Protein AF-I0KZI5-F1 (afdb_monomer_lite)

pLDDT: mean 84.95, std 17.18, range [30.62, 97.06]

InterPro domains:
  IPR027434 Homing endonuclease [G3DSA:3.10.28.10] (69-149)
  IPR027434 Homing endonuclease [SSF55608] (72-134)

Organism: NCBI:txid1150864

Foldseek 3Di:
DLPAWDKDKDDDPDPVDDIDIDTDHDPLVSLLVVLLVCLQVDFPVVNVVSLVSNVVSVHDSVPRDDHDADDLVRLVVSLVVQCVPFKDWDADPVGWIKIKGKALRLVNLVSSCVSQVAFDWDWDDDPDPVDGIIIMGMHGDPVSVVVRDPPDDDPDDDDDDDDD

Secondary structure (DSSP, 8-state):
-----EEEEE--SSTTSPPEEEEE---HHHHHHHHHHHGGGS-HHHHHHHHHHHHHTT--GGGSPPP-PPPHHHHHHHHHHHHHHHEEEEE-TT--EEEEEEES-HHHHHHHHHHH--SEEEEEPPSSTTS--EEEEEE--HHHHHHT-TT-------------

Structure (mmCIF, N/CA/C/O backbone):
data_AF-I0KZI5-F1
#
_entry.id   AF-I0KZI5-F1
#
loop_
_atom_site.group_PDB
_atom_site.id
_atom_site.type_symbol
_atom_site.label_atom_id
_atom_site.label_alt_id
_atom_site.label_comp_id
_atom_site.label_asym_id
_atom_site.label_entity_id
_atom_site.label_seq_id
_atom_site.pdbx_PDB_ins_code
_atom_site.Cartn_x
_atom_site.Cartn_y
_atom_site.Cartn_z
_atom_site.occupancy
_atom_site.B_iso_or_equiv
_atom_site.auth_seq_id
_atom_site.auth_comp_id
_atom_site.auth_asym_id
_atom_site.auth_atom_id
_atom_site.pdbx_PDB_model_num
ATOM 1 N N . MET A 1 1 ? -4.542 -12.439 -11.445 1.00 62.19 1 MET A N 1
ATOM 2 C CA . MET A 1 1 ? -3.176 -12.966 -11.217 1.00 62.19 1 MET A CA 1
ATOM 3 C C . MET A 1 1 ? -2.303 -12.435 -12.344 1.00 62.19 1 MET A C 1
ATOM 5 O O . MET A 1 1 ? -2.730 -12.545 -13.483 1.00 62.19 1 MET A O 1
ATOM 9 N N . THR A 1 2 ? -1.170 -11.789 -12.061 1.00 79.75 2 THR A N 1
ATOM 10 C CA . THR A 1 2 ? -0.391 -11.040 -13.076 1.00 79.75 2 THR A CA 1
ATOM 11 C C . THR A 1 2 ? 0.354 -11.931 -14.074 1.00 79.75 2 THR A C 1
ATOM 13 O O . THR A 1 2 ? 0.795 -11.442 -15.105 1.00 79.75 2 THR A O 1
ATOM 16 N N . GLY A 1 3 ? 0.522 -13.224 -13.773 1.00 90.12 3 GLY A N 1
ATOM 17 C CA . GLY A 1 3 ? 1.245 -14.169 -14.632 1.00 90.12 3 GLY A CA 1
ATOM 18 C C . GLY A 1 3 ? 2.759 -13.931 -14.707 1.00 90.12 3 GLY A C 1
ATOM 19 O O . GLY A 1 3 ? 3.435 -14.610 -15.473 1.00 90.12 3 GLY A O 1
ATOM 20 N N . VAL A 1 4 ? 3.302 -12.994 -13.919 1.00 93.38 4 VAL A N 1
ATOM 21 C CA . VAL A 1 4 ? 4.725 -12.622 -13.924 1.00 93.38 4 VAL A CA 1
ATOM 22 C C . VAL A 1 4 ? 5.338 -12.693 -12.525 1.00 93.38 4 VAL A C 1
ATOM 24 O O . VAL A 1 4 ? 4.645 -12.604 -11.511 1.00 93.38 4 VAL A O 1
ATOM 27 N N . GLY A 1 5 ? 6.666 -12.806 -12.480 1.00 95.00 5 GLY A N 1
ATOM 28 C CA . GLY A 1 5 ? 7.457 -12.811 -11.250 1.00 95.00 5 GLY A CA 1
ATOM 29 C C . GLY A 1 5 ? 7.681 -14.197 -10.650 1.00 95.00 5 GLY A C 1
ATOM 30 O O . GLY A 1 5 ? 7.229 -15.209 -11.181 1.00 95.00 5 GLY A O 1
ATOM 31 N N . THR A 1 6 ? 8.417 -14.238 -9.543 1.00 96.81 6 THR A N 1
ATOM 32 C CA . THR A 1 6 ? 8.745 -15.465 -8.811 1.00 96.81 6 THR A CA 1
ATOM 33 C C . THR A 1 6 ? 8.494 -15.279 -7.322 1.00 96.81 6 THR A C 1
ATOM 35 O O . THR A 1 6 ? 8.744 -14.210 -6.771 1.00 96.81 6 THR A O 1
ATOM 38 N N . VAL A 1 7 ? 7.977 -16.318 -6.663 1.00 96.81 7 VAL A N 1
ATOM 39 C CA . VAL A 1 7 ? 7.859 -16.370 -5.200 1.00 96.81 7 VAL A CA 1
ATOM 40 C C . VAL A 1 7 ? 9.056 -17.136 -4.664 1.00 96.81 7 VAL A C 1
ATOM 42 O O . VAL A 1 7 ? 9.302 -18.270 -5.069 1.00 96.81 7 VAL A O 1
ATOM 45 N N . ASN A 1 8 ? 9.789 -16.519 -3.748 1.00 97.06 8 ASN A N 1
ATOM 46 C CA . ASN A 1 8 ? 10.996 -17.079 -3.166 1.00 97.06 8 ASN A CA 1
ATOM 47 C C . ASN A 1 8 ? 10.839 -17.151 -1.647 1.00 97.06 8 ASN A C 1
ATOM 49 O O . ASN A 1 8 ? 10.311 -16.230 -1.020 1.00 97.06 8 ASN A O 1
ATOM 53 N N . ALA A 1 9 ? 11.314 -18.242 -1.050 1.00 96.38 9 ALA A N 1
ATOM 54 C CA . ALA A 1 9 ? 11.429 -18.343 0.398 1.00 96.38 9 ALA A CA 1
ATOM 55 C C . ALA A 1 9 ? 12.680 -17.590 0.870 1.00 96.38 9 ALA A C 1
ATOM 57 O O . ALA A 1 9 ? 13.767 -17.738 0.307 1.00 96.38 9 ALA A O 1
ATOM 58 N N . TYR A 1 10 ? 12.538 -16.805 1.929 1.00 94.75 10 TYR A N 1
ATOM 59 C CA . TYR A 1 10 ? 13.642 -16.224 2.675 1.00 94.75 10 TYR A CA 1
ATOM 60 C C . TYR A 1 10 ? 13.854 -17.032 3.954 1.00 94.75 10 TYR A C 1
ATOM 62 O O . TYR A 1 10 ? 12.994 -17.079 4.836 1.00 94.75 10 TYR A O 1
ATOM 70 N N . THR A 1 11 ? 15.019 -17.672 4.048 1.00 93.50 11 THR A N 1
ATOM 71 C CA . THR A 1 11 ? 15.451 -18.336 5.281 1.00 93.50 11 THR A CA 1
ATOM 72 C C . THR A 1 11 ? 16.326 -17.363 6.064 1.00 93.50 11 THR A C 1
ATOM 74 O O . THR A 1 11 ? 17.407 -17.008 5.580 1.00 93.50 11 THR A O 1
ATOM 77 N N . PRO A 1 12 ? 15.886 -16.896 7.242 1.00 93.62 12 PRO A N 1
ATOM 78 C CA . PRO A 1 12 ? 16.676 -15.963 8.023 1.00 93.62 12 PRO A CA 1
ATOM 79 C C . PRO A 1 12 ? 17.967 -16.618 8.521 1.00 93.62 12 PRO A C 1
ATOM 81 O O . PRO A 1 12 ? 18.031 -17.820 8.776 1.00 93.62 12 PRO A O 1
ATOM 84 N N . ARG A 1 13 ? 19.017 -15.804 8.681 1.00 93.94 13 ARG A N 1
ATOM 85 C CA . ARG A 1 13 ? 20.306 -16.275 9.218 1.00 93.94 13 ARG A CA 1
ATOM 86 C C . ARG A 1 13 ? 20.208 -16.660 10.695 1.00 93.94 13 ARG A C 1
ATOM 88 O O . ARG A 1 13 ? 20.911 -17.567 11.133 1.00 93.94 13 ARG A O 1
ATOM 95 N N . ASN A 1 14 ? 19.360 -15.971 11.457 1.00 94.12 14 ASN A N 1
ATOM 96 C CA . ASN A 1 14 ? 19.083 -16.301 12.847 1.00 94.12 14 ASN A CA 1
ATOM 97 C C . ASN A 1 14 ? 17.908 -17.284 12.919 1.00 94.12 14 ASN A C 1
ATOM 99 O O . ASN A 1 14 ? 16.834 -17.014 12.392 1.00 94.12 14 ASN A O 1
ATOM 103 N N . ARG A 1 15 ? 18.101 -18.414 13.609 1.00 90.88 15 ARG A N 1
ATOM 104 C CA . ARG A 1 15 ? 17.074 -19.459 13.765 1.00 90.88 15 ARG A CA 1
ATOM 105 C C . ARG A 1 15 ? 15.857 -19.014 14.581 1.00 90.88 15 ARG A C 1
ATOM 107 O O . ARG A 1 15 ? 14.829 -19.674 14.507 1.00 90.88 15 ARG A O 1
ATOM 114 N N . ALA A 1 16 ? 15.984 -17.952 15.376 1.00 94.25 16 ALA A N 1
ATOM 115 C CA . ALA A 1 16 ? 14.871 -17.394 16.141 1.00 94.25 16 ALA A CA 1
ATOM 116 C C . ALA A 1 16 ? 13.911 -16.553 15.279 1.00 94.25 16 ALA A C 1
ATOM 118 O O . ALA A 1 16 ? 12.778 -16.305 15.692 1.00 94.25 16 ALA A O 1
ATOM 119 N N . ASP A 1 17 ? 14.348 -16.116 14.097 1.00 94.56 17 ASP A N 1
ATOM 120 C CA . ASP A 1 17 ? 13.521 -15.319 13.201 1.00 94.56 17 ASP A CA 1
ATOM 121 C C . ASP A 1 17 ? 12.536 -16.217 12.446 1.00 94.56 17 ASP A C 1
ATOM 123 O O . ASP A 1 17 ? 12.828 -17.364 12.093 1.00 94.56 17 ASP A O 1
ATOM 127 N N . LYS A 1 18 ? 11.351 -15.679 12.160 1.00 93.50 18 LYS A N 1
ATOM 128 C CA . LYS A 1 18 ? 10.335 -16.403 11.395 1.00 93.50 18 LYS A CA 1
ATOM 129 C C . LYS A 1 18 ? 10.740 -16.466 9.916 1.00 93.50 18 LYS A C 1
ATOM 131 O O . LYS A 1 18 ? 11.209 -15.456 9.384 1.00 93.50 18 LYS A O 1
ATOM 136 N N . PRO A 1 19 ? 10.537 -17.608 9.233 1.00 94.25 19 PRO A N 1
ATOM 137 C CA . PRO A 1 19 ? 10.679 -17.659 7.784 1.00 94.25 19 PRO A CA 1
ATOM 138 C C . PRO A 1 19 ? 9.695 -16.686 7.130 1.00 94.25 19 PRO A C 1
ATOM 140 O O . PRO A 1 19 ? 8.607 -16.434 7.655 1.00 94.25 19 PRO A O 1
ATOM 143 N N . SER A 1 20 ? 10.078 -16.146 5.979 1.00 94.81 20 SER A N 1
ATOM 144 C CA . SER A 1 20 ? 9.221 -15.267 5.189 1.00 94.81 20 SER A CA 1
ATOM 145 C C . SER A 1 20 ? 9.297 -15.622 3.710 1.00 94.81 20 SER A C 1
ATOM 147 O O . SER A 1 20 ? 10.160 -16.386 3.275 1.00 94.81 20 SER A O 1
ATOM 149 N N . TRP A 1 21 ? 8.369 -15.084 2.927 1.00 96.00 21 TRP A N 1
ATOM 150 C CA . TRP A 1 21 ? 8.341 -15.241 1.478 1.00 96.00 21 TRP A CA 1
ATOM 151 C C . TRP A 1 21 ? 8.272 -13.869 0.840 1.00 96.00 21 TRP A C 1
ATOM 153 O O . TRP A 1 21 ? 7.670 -12.947 1.388 1.00 96.00 21 TRP A O 1
ATOM 163 N N . TYR A 1 22 ? 8.887 -13.742 -0.326 1.00 94.94 22 TYR A N 1
ATOM 164 C CA . TYR A 1 22 ? 8.827 -12.525 -1.113 1.00 94.94 22 TYR A CA 1
ATOM 165 C C . TYR A 1 22 ? 8.539 -12.866 -2.568 1.00 94.94 22 TYR A C 1
ATOM 167 O O . TYR A 1 22 ? 9.058 -13.839 -3.118 1.00 94.94 22 TYR A O 1
ATOM 175 N N . TRP A 1 23 ? 7.693 -12.050 -3.185 1.00 95.94 23 TRP A N 1
ATOM 176 C CA . TRP A 1 23 ? 7.439 -12.093 -4.615 1.00 95.94 23 TRP A CA 1
ATOM 177 C C . TRP A 1 23 ? 8.233 -10.985 -5.299 1.00 95.94 23 TRP A C 1
ATOM 179 O O . TRP A 1 23 ? 8.216 -9.840 -4.847 1.00 95.94 23 TRP A O 1
ATOM 189 N N . THR A 1 24 ? 8.946 -11.324 -6.370 1.00 95.38 24 THR A N 1
ATOM 190 C CA . THR A 1 24 ? 9.772 -10.378 -7.127 1.00 95.38 24 THR A CA 1
ATOM 191 C C . THR A 1 24 ? 9.490 -10.449 -8.617 1.00 95.38 24 THR A C 1
ATOM 193 O O . THR A 1 24 ? 9.229 -11.510 -9.181 1.00 95.38 24 THR A O 1
ATOM 196 N N . VAL A 1 25 ? 9.590 -9.293 -9.273 1.00 95.12 25 VAL A N 1
ATOM 197 C CA . VAL A 1 25 ? 9.558 -9.157 -10.731 1.00 95.12 25 VAL A CA 1
ATOM 198 C C . VAL A 1 25 ? 10.867 -8.510 -11.157 1.00 95.12 25 VAL A C 1
ATOM 200 O O . VAL A 1 25 ? 11.116 -7.349 -10.846 1.00 95.12 25 VAL A O 1
ATOM 203 N N . ASN A 1 26 ? 11.712 -9.286 -11.838 1.00 92.25 26 ASN A N 1
ATOM 204 C CA . ASN A 1 26 ? 13.068 -8.861 -12.207 1.00 92.25 26 ASN A CA 1
ATOM 205 C C . ASN A 1 26 ? 13.235 -8.614 -13.712 1.00 92.25 26 ASN A C 1
ATOM 207 O O . ASN A 1 26 ? 14.186 -7.957 -14.123 1.00 92.25 26 ASN A O 1
ATOM 211 N N . ALA A 1 27 ? 12.349 -9.169 -14.546 1.00 91.19 27 ALA A N 1
ATOM 212 C CA . ALA A 1 27 ? 12.417 -8.966 -15.986 1.00 91.19 27 ALA A CA 1
ATOM 213 C C . ALA A 1 27 ? 12.014 -7.528 -16.311 1.00 91.19 27 ALA A C 1
ATOM 215 O O . ALA A 1 27 ? 10.900 -7.115 -16.004 1.00 91.19 27 ALA A O 1
ATOM 216 N N . HIS A 1 28 ? 12.913 -6.800 -16.966 1.00 87.94 28 HIS A N 1
ATOM 217 C CA . HIS A 1 28 ? 12.777 -5.373 -17.250 1.00 87.94 28 HIS A CA 1
ATOM 218 C C . HIS A 1 28 ? 11.424 -4.984 -17.858 1.00 87.94 28 HIS A C 1
ATOM 220 O O . HIS A 1 28 ? 10.751 -4.088 -17.355 1.00 87.94 28 HIS A O 1
ATOM 226 N N . SER A 1 29 ? 10.986 -5.716 -18.887 1.00 89.38 29 SER A N 1
ATOM 227 C CA . SER A 1 29 ? 9.694 -5.505 -19.549 1.00 89.38 29 SER A CA 1
ATOM 228 C C . SER A 1 29 ? 8.503 -5.721 -18.610 1.00 89.38 29 SER A C 1
ATOM 230 O O . SER A 1 29 ? 7.559 -4.934 -18.626 1.00 89.38 29 SER A O 1
ATOM 232 N N . HIS A 1 30 ? 8.550 -6.748 -17.756 1.00 93.25 30 HIS A N 1
ATOM 233 C CA . HIS A 1 30 ? 7.499 -7.018 -16.773 1.00 93.25 30 HIS A CA 1
ATOM 234 C C . HIS A 1 30 ? 7.485 -5.975 -15.656 1.00 93.25 30 HIS A C 1
ATOM 236 O O . HIS A 1 30 ? 6.412 -5.572 -15.217 1.00 93.25 30 HIS A O 1
ATOM 242 N N . THR A 1 31 ? 8.657 -5.530 -15.199 1.00 92.44 31 THR A N 1
ATOM 243 C CA . THR A 1 31 ? 8.772 -4.499 -14.166 1.00 92.44 31 THR A CA 1
ATOM 244 C C . THR A 1 31 ? 8.229 -3.171 -14.672 1.00 92.44 31 THR A C 1
ATOM 246 O O . THR A 1 31 ? 7.421 -2.567 -13.976 1.00 92.44 31 THR A O 1
ATOM 249 N N . ALA A 1 32 ? 8.608 -2.740 -15.881 1.00 89.81 32 ALA A N 1
ATOM 250 C CA . ALA A 1 32 ? 8.101 -1.507 -16.482 1.00 89.81 32 ALA A CA 1
ATOM 251 C C . ALA A 1 32 ? 6.575 -1.550 -16.653 1.00 89.81 32 ALA A C 1
ATOM 253 O O . ALA A 1 32 ? 5.887 -0.641 -16.191 1.00 89.81 32 ALA A O 1
ATOM 254 N N . TRP A 1 33 ? 6.043 -2.635 -17.230 1.00 91.50 33 TRP A N 1
ATOM 255 C CA . TRP A 1 33 ? 4.598 -2.841 -17.357 1.00 91.50 33 TRP A CA 1
ATOM 256 C C . TRP A 1 33 ? 3.887 -2.772 -15.999 1.00 91.50 33 TRP A C 1
ATOM 258 O O . TRP A 1 33 ? 2.983 -1.962 -15.816 1.00 91.50 33 TRP A O 1
ATOM 268 N N . LEU A 1 34 ? 4.334 -3.558 -15.015 1.00 93.75 34 LEU A N 1
ATOM 269 C CA . LEU A 1 34 ? 3.701 -3.612 -13.698 1.00 93.75 34 LEU A CA 1
ATOM 270 C C . LEU A 1 34 ? 3.751 -2.258 -12.983 1.00 93.75 34 LEU A C 1
ATOM 272 O O . LEU A 1 34 ? 2.786 -1.844 -12.348 1.00 93.75 34 LEU A O 1
ATOM 276 N N . VAL A 1 35 ? 4.883 -1.565 -13.075 1.00 93.31 35 VAL A N 1
ATOM 277 C CA . VAL A 1 35 ? 5.060 -0.239 -12.489 1.00 93.31 35 VAL A CA 1
ATOM 278 C C . VAL A 1 35 ? 4.108 0.775 -13.130 1.00 93.31 35 VAL A C 1
ATOM 280 O O . VAL A 1 35 ? 3.537 1.580 -12.398 1.00 93.31 35 VAL A O 1
ATOM 283 N N . ALA A 1 36 ? 3.886 0.718 -14.446 1.00 91.19 36 ALA A N 1
ATOM 284 C CA . ALA A 1 36 ? 2.912 1.570 -15.127 1.00 91.19 36 ALA A CA 1
ATOM 285 C C . ALA A 1 36 ? 1.467 1.276 -14.692 1.00 91.19 36 ALA A C 1
ATOM 287 O O . ALA A 1 36 ? 0.718 2.213 -14.424 1.00 91.19 36 ALA A O 1
ATOM 288 N N . GLU A 1 37 ? 1.097 0.000 -14.553 1.00 92.12 37 GLU A N 1
ATOM 289 C CA . GLU A 1 37 ? -0.232 -0.414 -14.072 1.00 92.12 37 GLU A CA 1
ATOM 290 C C . GLU A 1 37 ? -0.491 0.037 -12.628 1.00 92.12 37 GLU A C 1
ATOM 292 O O . GLU A 1 37 ? -1.576 0.506 -12.284 1.00 92.12 37 GLU A O 1
ATOM 297 N N . LEU A 1 38 ? 0.523 -0.066 -11.763 1.00 92.56 38 LEU A N 1
ATOM 298 C CA . LEU A 1 38 ? 0.411 0.331 -10.360 1.00 92.56 38 LEU A CA 1
ATOM 299 C C . LEU A 1 38 ? 0.533 1.842 -10.156 1.00 92.56 38 LEU A C 1
ATOM 301 O O . LEU A 1 38 ? 0.046 2.348 -9.145 1.00 92.56 38 LEU A O 1
ATOM 305 N N . ALA A 1 39 ? 1.164 2.568 -11.082 1.00 92.62 39 ALA A N 1
ATOM 306 C CA . ALA A 1 39 ? 1.474 3.992 -10.960 1.00 92.62 39 ALA A CA 1
ATOM 307 C C . ALA A 1 39 ? 0.310 4.861 -10.446 1.00 92.62 39 ALA A C 1
ATOM 309 O O . ALA A 1 39 ? 0.561 5.696 -9.567 1.00 92.62 39 ALA A O 1
ATOM 310 N N . PRO A 1 40 ? -0.948 4.681 -10.901 1.00 89.56 40 PRO A N 1
ATOM 311 C CA . PRO A 1 40 ? -2.056 5.514 -10.444 1.00 89.56 40 PRO A CA 1
ATOM 312 C C . PRO A 1 40 ? -2.491 5.227 -8.991 1.00 89.56 40 PRO A C 1
ATOM 314 O O . PRO A 1 40 ? -3.157 6.051 -8.356 1.00 89.56 40 PRO A O 1
ATOM 317 N N . LEU A 1 41 ? -2.102 4.069 -8.451 1.00 90.19 41 LEU A N 1
ATOM 318 C CA . LEU A 1 41 ? -2.444 3.585 -7.111 1.00 90.19 41 LEU A CA 1
ATOM 319 C C . LEU A 1 41 ? -1.338 3.848 -6.077 1.00 90.19 41 LEU A C 1
ATOM 321 O O . LEU A 1 41 ? -1.583 3.729 -4.876 1.00 90.19 41 LEU A O 1
ATOM 325 N N . LEU A 1 42 ? -0.126 4.196 -6.520 1.00 90.50 42 LEU A N 1
ATOM 326 C CA . LEU A 1 42 ? 1.008 4.456 -5.635 1.00 90.50 42 LEU A CA 1
ATOM 327 C C . LEU A 1 42 ? 0.880 5.812 -4.935 1.00 90.50 42 LEU A C 1
ATOM 329 O O . LEU A 1 42 ? 0.660 6.837 -5.580 1.00 90.50 42 LEU A O 1
ATOM 333 N N . GLY A 1 43 ? 1.132 5.826 -3.625 1.00 88.38 43 GLY A N 1
ATOM 334 C CA . GLY A 1 43 ? 1.377 7.065 -2.886 1.00 88.38 43 GLY A CA 1
ATOM 335 C C . GLY A 1 43 ? 2.651 7.775 -3.360 1.00 88.38 43 GLY A C 1
ATOM 336 O O . GLY A 1 43 ? 3.563 7.151 -3.913 1.00 88.38 43 GLY A O 1
ATOM 337 N N . HIS A 1 44 ? 2.742 9.078 -3.108 1.00 87.62 44 HIS A N 1
ATOM 338 C CA . HIS A 1 44 ? 3.780 9.993 -3.577 1.00 87.62 44 HIS A CA 1
ATOM 339 C C . HIS A 1 44 ? 5.202 9.446 -3.405 1.00 87.62 44 HIS A C 1
ATOM 341 O O . HIS A 1 44 ? 6.002 9.506 -4.337 1.00 87.62 44 HIS A O 1
ATOM 347 N N . ARG A 1 45 ? 5.532 8.859 -2.246 1.00 86.62 45 ARG A N 1
ATOM 348 C CA . ARG A 1 45 ? 6.892 8.350 -1.982 1.00 86.62 45 ARG A CA 1
ATOM 349 C C . ARG A 1 45 ? 7.238 7.125 -2.827 1.00 86.62 45 ARG A C 1
ATOM 351 O O . ARG A 1 45 ? 8.314 7.082 -3.423 1.00 86.62 45 ARG A O 1
ATOM 358 N N . ARG A 1 46 ? 6.327 6.149 -2.914 1.00 90.94 46 ARG A N 1
ATOM 359 C CA . ARG A 1 46 ? 6.509 4.956 -3.763 1.00 90.94 46 ARG A CA 1
ATOM 360 C C . ARG A 1 46 ? 6.519 5.335 -5.240 1.00 90.94 46 ARG A C 1
ATOM 362 O O . ARG A 1 46 ? 7.280 4.763 -6.011 1.00 90.94 46 ARG A O 1
ATOM 369 N N . ARG A 1 47 ? 5.739 6.349 -5.611 1.00 92.19 47 ARG A N 1
ATOM 370 C CA . ARG A 1 47 ? 5.695 6.903 -6.960 1.00 92.19 47 ARG A CA 1
ATOM 371 C C . ARG A 1 47 ? 7.043 7.482 -7.395 1.00 92.19 47 ARG A C 1
ATOM 373 O O . ARG A 1 47 ? 7.494 7.169 -8.489 1.00 92.19 47 ARG A O 1
ATOM 380 N N . SER A 1 48 ? 7.733 8.233 -6.535 1.00 91.12 48 SER A N 1
ATOM 381 C CA . SER A 1 48 ? 9.082 8.735 -6.846 1.00 91.12 48 SER A CA 1
ATOM 382 C C . SER A 1 48 ? 10.086 7.608 -7.112 1.00 91.12 48 SER A C 1
ATOM 384 O O . SER A 1 48 ? 10.869 7.693 -8.055 1.00 91.12 48 SER A O 1
ATOM 386 N N . ALA A 1 49 ? 10.045 6.526 -6.327 1.00 92.19 49 ALA A N 1
ATOM 387 C CA . ALA A 1 49 ? 10.886 5.353 -6.575 1.00 92.19 49 ALA A CA 1
ATOM 388 C C . ALA A 1 49 ? 10.507 4.637 -7.885 1.00 92.19 49 ALA A C 1
ATOM 390 O O . ALA A 1 49 ? 11.381 4.245 -8.658 1.00 92.19 49 ALA A O 1
ATOM 391 N N . ALA A 1 50 ? 9.207 4.522 -8.165 1.00 94.06 50 ALA A N 1
ATOM 392 C CA . ALA A 1 50 ? 8.687 3.925 -9.388 1.00 94.06 50 ALA A CA 1
ATOM 393 C C . ALA A 1 50 ? 9.093 4.707 -10.649 1.00 94.06 50 ALA A C 1
ATOM 395 O O . ALA A 1 50 ? 9.457 4.087 -11.642 1.00 94.06 50 ALA A O 1
ATOM 396 N N . ILE A 1 51 ? 9.132 6.044 -10.596 1.00 94.25 51 ILE A N 1
ATOM 397 C CA . ILE A 1 51 ? 9.654 6.890 -11.686 1.00 94.25 51 ILE A CA 1
ATOM 398 C C . ILE A 1 51 ? 11.135 6.591 -11.955 1.00 94.25 51 ILE A C 1
ATOM 400 O O . ILE A 1 51 ? 11.558 6.554 -13.111 1.00 94.25 51 ILE A O 1
ATOM 404 N N . GLY A 1 52 ? 11.922 6.331 -10.906 1.00 91.69 52 GLY A N 1
ATOM 405 C CA . GLY A 1 52 ? 13.319 5.914 -11.043 1.00 91.69 52 GLY A CA 1
ATOM 406 C C . GLY A 1 52 ? 13.454 4.585 -11.789 1.00 91.69 52 GLY A C 1
ATOM 407 O O . GLY A 1 52 ? 14.228 4.485 -12.739 1.00 91.69 52 GLY A O 1
ATOM 408 N N . LEU A 1 53 ? 12.650 3.587 -11.407 1.00 91.19 53 LEU A N 1
ATOM 409 C CA . LEU A 1 53 ? 12.598 2.286 -12.087 1.00 91.19 53 LEU A CA 1
ATOM 410 C C . LEU A 1 53 ? 12.114 2.414 -13.539 1.00 91.19 53 LEU A C 1
ATOM 412 O O . LEU A 1 53 ? 12.691 1.805 -14.434 1.00 91.19 53 LEU A O 1
ATOM 416 N N . TRP A 1 54 ? 11.101 3.245 -13.780 1.00 93.75 54 TRP A N 1
ATOM 417 C CA . TRP A 1 54 ? 10.572 3.546 -15.111 1.00 93.75 54 TRP A CA 1
ATOM 418 C C . TRP A 1 54 ? 11.616 4.197 -16.021 1.00 93.75 54 TRP A C 1
ATOM 420 O O . TRP A 1 54 ? 11.772 3.797 -17.171 1.00 93.75 54 TRP A O 1
ATOM 430 N N . SER A 1 55 ? 12.387 5.144 -15.484 1.00 93.50 55 SER A N 1
ATOM 431 C CA . SER A 1 55 ? 13.464 5.819 -16.218 1.00 93.50 55 SER A CA 1
ATOM 432 C C . SER A 1 55 ? 14.621 4.876 -16.533 1.00 93.50 55 SER A C 1
ATOM 434 O O . SER A 1 55 ? 15.109 4.849 -17.661 1.00 93.50 55 SER A O 1
ATOM 436 N N . ALA A 1 56 ? 15.020 4.036 -15.570 1.00 89.38 56 ALA A N 1
ATOM 437 C CA . ALA A 1 56 ? 15.982 2.957 -15.811 1.00 89.38 56 ALA A CA 1
ATOM 438 C C . ALA A 1 56 ? 15.475 1.976 -16.886 1.00 89.38 56 ALA A C 1
ATOM 440 O O . ALA A 1 56 ? 16.271 1.392 -17.618 1.00 89.38 56 ALA A O 1
ATOM 441 N N . GLY A 1 57 ? 14.146 1.883 -17.014 1.00 88.31 57 GLY A N 1
ATOM 442 C CA . GLY A 1 57 ? 13.359 1.301 -18.098 1.00 88.31 57 GLY A CA 1
ATOM 443 C C . GLY A 1 57 ? 13.767 1.686 -19.524 1.00 88.31 57 GLY A C 1
ATOM 444 O O . GLY A 1 57 ? 13.509 0.926 -20.456 1.00 88.31 57 GLY A O 1
ATOM 445 N N . GLY A 1 58 ? 14.380 2.859 -19.697 1.00 92.38 58 GLY A N 1
ATOM 446 C CA . GLY A 1 58 ? 14.518 3.529 -20.991 1.00 92.38 58 GLY A CA 1
ATOM 447 C C . GLY A 1 58 ? 13.293 4.371 -21.367 1.00 92.38 58 GLY A C 1
ATOM 448 O O . GLY A 1 58 ? 13.230 4.887 -22.480 1.00 92.38 58 GLY A O 1
ATOM 449 N N . HIS A 1 59 ? 12.324 4.527 -20.458 1.00 92.75 59 HIS A N 1
ATOM 450 C CA . HIS A 1 59 ? 11.150 5.365 -20.676 1.00 92.75 59 HIS A CA 1
ATOM 451 C C . HIS A 1 59 ? 11.372 6.780 -20.109 1.00 92.75 59 HIS A C 1
ATOM 453 O O . HIS A 1 59 ? 11.890 6.913 -19.001 1.00 92.75 59 HIS A O 1
ATOM 459 N N . PRO A 1 60 ? 10.961 7.854 -20.804 1.00 95.69 60 PRO A N 1
ATOM 460 C CA . PRO A 1 60 ? 11.067 9.211 -20.268 1.00 95.69 60 PRO A CA 1
ATOM 461 C C . PRO A 1 60 ? 10.241 9.396 -18.982 1.00 95.69 60 PRO A C 1
ATOM 463 O O . PRO A 1 60 ? 9.104 8.931 -18.894 1.00 95.69 60 PRO A O 1
ATOM 466 N N . ALA A 1 61 ? 10.789 10.079 -17.972 1.00 93.62 61 ALA A N 1
ATOM 467 C CA . ALA A 1 61 ? 10.143 10.240 -16.663 1.00 93.62 61 ALA A CA 1
ATOM 468 C C . ALA A 1 61 ? 8.786 10.971 -16.727 1.00 93.62 61 ALA A C 1
ATOM 470 O O . ALA A 1 61 ? 7.878 10.669 -15.956 1.00 93.62 61 ALA A O 1
ATOM 471 N N . ASP A 1 62 ? 8.639 11.908 -17.661 1.00 94.50 62 ASP A N 1
ATOM 472 C CA . ASP A 1 62 ? 7.420 12.679 -17.929 1.00 94.50 62 ASP A CA 1
ATOM 473 C C . ASP A 1 62 ? 6.299 11.844 -18.566 1.00 94.50 62 ASP A C 1
ATOM 475 O O . ASP A 1 62 ? 5.134 12.229 -18.505 1.00 94.50 62 ASP A O 1
ATOM 479 N N . THR A 1 63 ? 6.623 10.664 -19.102 1.00 94.94 63 THR A N 1
ATOM 480 C CA . THR A 1 63 ? 5.630 9.699 -19.609 1.00 94.94 63 THR A CA 1
ATOM 481 C C . THR A 1 63 ? 5.085 8.766 -18.525 1.00 94.94 63 THR A C 1
ATOM 483 O O . THR A 1 63 ? 4.233 7.924 -18.806 1.00 94.94 63 THR A O 1
ATOM 486 N N . PHE A 1 64 ? 5.560 8.890 -17.281 1.00 94.50 64 PHE A N 1
ATOM 487 C CA . PHE A 1 64 ? 5.118 8.034 -16.185 1.00 94.50 64 PHE A CA 1
ATOM 488 C C . PHE A 1 64 ? 3.632 8.278 -15.842 1.00 94.50 64 PHE A C 1
ATOM 490 O O . PHE A 1 64 ? 3.269 9.418 -15.524 1.00 94.50 64 PHE A O 1
ATOM 497 N N . PRO A 1 65 ? 2.758 7.246 -15.838 1.00 93.94 65 PRO A N 1
ATOM 498 C CA . PRO A 1 65 ? 1.308 7.441 -15.751 1.00 93.94 65 PRO A CA 1
ATOM 499 C C . PRO A 1 65 ? 0.896 8.212 -14.502 1.00 93.94 65 PRO A C 1
ATOM 501 O O . PRO A 1 65 ? 1.285 7.829 -13.399 1.00 93.94 65 PRO A O 1
ATOM 504 N N . ALA A 1 66 ? 0.128 9.297 -14.657 1.00 91.00 66 ALA A N 1
ATOM 505 C CA . ALA A 1 66 ? -0.309 10.186 -13.575 1.00 91.00 66 ALA A CA 1
ATOM 506 C C . ALA A 1 66 ? -1.001 9.440 -12.414 1.00 91.00 66 ALA A C 1
ATOM 508 O O . ALA A 1 66 ? -1.597 8.378 -12.591 1.00 91.00 66 ALA A O 1
ATOM 509 N N . GLY A 1 67 ? -0.921 10.011 -11.208 1.00 87.62 67 GLY A N 1
ATOM 510 C CA . GLY A 1 67 ? -1.781 9.588 -10.105 1.00 87.62 67 GLY A CA 1
ATOM 511 C C . GLY A 1 67 ? -3.234 9.896 -10.460 1.00 87.62 67 GLY A C 1
ATOM 512 O O . GLY A 1 67 ? -3.497 10.897 -11.125 1.00 87.62 67 GLY A O 1
ATOM 513 N N . ARG A 1 68 ? -4.175 9.055 -10.032 1.00 88.56 68 ARG A N 1
ATOM 514 C CA . ARG A 1 68 ? -5.607 9.335 -10.199 1.00 88.56 68 ARG A CA 1
ATOM 515 C C . ARG A 1 68 ? -6.391 8.889 -8.984 1.00 88.56 68 ARG A C 1
ATOM 517 O O . ARG A 1 68 ? -5.931 8.021 -8.244 1.00 88.56 68 ARG A O 1
ATOM 524 N N . GLU A 1 69 ? -7.599 9.413 -8.854 1.00 87.19 69 GLU A N 1
ATOM 525 C CA . GLU A 1 69 ? -8.571 8.946 -7.870 1.00 87.19 69 GLU A CA 1
ATOM 526 C C . GLU A 1 69 ? -9.059 7.524 -8.179 1.00 87.19 69 GLU A C 1
ATOM 528 O O . GLU A 1 69 ? -9.137 7.104 -9.340 1.00 87.19 69 GLU A O 1
ATOM 533 N N . LEU A 1 70 ? -9.364 6.761 -7.124 1.00 86.94 70 LEU A N 1
ATOM 534 C CA . LEU A 1 70 ? -9.990 5.445 -7.290 1.00 86.94 70 LEU A CA 1
ATOM 535 C C . LEU A 1 70 ? -11.417 5.643 -7.782 1.00 86.94 70 LEU A C 1
ATOM 537 O O . LEU A 1 70 ? -12.157 6.469 -7.249 1.00 86.94 70 LEU A O 1
ATOM 541 N N . THR A 1 71 ? -11.824 4.853 -8.769 1.00 90.44 71 THR A N 1
ATOM 542 C CA . THR A 1 71 ? -13.253 4.719 -9.046 1.00 90.44 71 THR A CA 1
ATOM 543 C C . THR A 1 71 ? -13.915 3.938 -7.906 1.00 90.44 71 THR A C 1
ATOM 545 O O . THR A 1 71 ? -13.245 3.139 -7.245 1.00 90.44 71 THR A O 1
ATOM 548 N N . PRO A 1 72 ? -15.234 4.078 -7.691 1.00 86.50 72 PRO A N 1
ATOM 549 C CA . PRO A 1 72 ? -15.937 3.296 -6.673 1.00 86.50 72 PRO A CA 1
ATOM 550 C C . PRO A 1 72 ? -15.713 1.777 -6.791 1.00 86.50 72 PRO A C 1
ATOM 552 O O . PRO A 1 72 ? -15.592 1.093 -5.778 1.00 86.50 72 PRO A O 1
ATOM 555 N N . ALA A 1 73 ? -15.593 1.257 -8.018 1.00 89.00 73 ALA A N 1
ATOM 556 C CA . ALA A 1 73 ? -15.337 -0.161 -8.278 1.00 89.00 73 ALA A CA 1
ATOM 557 C C . ALA A 1 73 ? -13.929 -0.624 -7.848 1.00 89.00 73 ALA A C 1
ATOM 559 O O . ALA A 1 73 ? -13.724 -1.801 -7.562 1.00 89.00 73 ALA A O 1
ATOM 560 N N . GLU A 1 74 ? -12.960 0.289 -7.786 1.00 89.69 74 GLU A N 1
ATOM 561 C CA . GLU A 1 74 ? -11.568 0.001 -7.415 1.00 89.69 74 GLU A CA 1
ATOM 562 C C . GLU A 1 74 ? -11.287 0.260 -5.938 1.00 89.69 74 GLU A C 1
ATOM 564 O O . GLU A 1 74 ? -10.356 -0.325 -5.381 1.00 89.69 74 GLU A O 1
ATOM 569 N N . SER A 1 75 ? -12.099 1.106 -5.296 1.00 90.75 75 SER A N 1
ATOM 570 C CA . SER A 1 75 ? -11.947 1.467 -3.889 1.00 90.75 75 SER A CA 1
ATOM 571 C C . SER A 1 75 ? -11.944 0.242 -2.981 1.00 90.75 75 SER A C 1
ATOM 573 O O . SER A 1 75 ? -11.017 0.085 -2.197 1.00 90.75 75 SER A O 1
ATOM 575 N N . ILE A 1 76 ? -12.914 -0.669 -3.112 1.00 90.38 76 ILE A N 1
ATOM 576 C CA . ILE A 1 76 ? -13.013 -1.837 -2.219 1.00 90.38 76 ILE A CA 1
ATOM 577 C C . ILE A 1 76 ? -11.823 -2.804 -2.373 1.00 90.38 76 ILE A C 1
ATOM 579 O O . ILE A 1 76 ? -11.199 -3.111 -1.355 1.00 90.38 76 ILE A O 1
ATOM 583 N N . PRO A 1 77 ? -11.435 -3.257 -3.585 1.00 92.69 77 PRO A N 1
ATOM 584 C CA . PRO A 1 77 ? -10.246 -4.097 -3.749 1.00 92.69 77 PRO A CA 1
ATOM 585 C C . PRO A 1 77 ? -8.961 -3.436 -3.245 1.00 92.69 77 PRO A C 1
ATOM 587 O O . PRO A 1 77 ? -8.123 -4.098 -2.633 1.00 92.69 77 PRO A O 1
ATOM 590 N N . TRP A 1 78 ? -8.805 -2.129 -3.476 1.00 93.38 78 TRP A N 1
ATOM 591 C CA . TRP A 1 78 ? -7.641 -1.390 -3.000 1.00 93.38 78 TRP A CA 1
ATOM 592 C C . TRP A 1 78 ? -7.622 -1.294 -1.466 1.00 93.38 78 TRP A C 1
ATOM 594 O O . TRP A 1 78 ? -6.597 -1.596 -0.857 1.00 93.38 78 TRP A O 1
ATOM 604 N N . VAL A 1 79 ? -8.755 -0.967 -0.831 1.00 93.75 79 VAL A N 1
ATOM 605 C CA . VAL A 1 79 ? -8.901 -0.946 0.637 1.00 93.75 79 VAL A CA 1
ATOM 606 C C . VAL A 1 79 ? -8.585 -2.317 1.227 1.00 93.75 79 VAL A C 1
ATOM 608 O O . VAL A 1 79 ? -7.806 -2.399 2.175 1.00 93.75 79 VAL A O 1
ATOM 611 N N . ALA A 1 80 ? -9.136 -3.389 0.653 1.00 94.25 80 ALA A N 1
ATOM 612 C CA . ALA A 1 80 ? -8.877 -4.753 1.102 1.00 94.25 80 ALA A CA 1
ATOM 613 C C . ALA A 1 80 ? -7.382 -5.096 1.028 1.00 94.25 80 ALA A C 1
ATOM 615 O O . ALA A 1 80 ? -6.834 -5.619 1.991 1.00 94.25 80 ALA A O 1
ATOM 616 N N . GLY A 1 81 ? -6.701 -4.732 -0.065 1.00 94.19 81 GLY A N 1
ATOM 617 C CA . GLY A 1 81 ? -5.258 -4.946 -0.205 1.00 94.19 81 GLY A CA 1
ATOM 618 C C . GLY A 1 81 ? -4.424 -4.188 0.833 1.00 94.19 81 GLY A C 1
ATOM 619 O O . GLY A 1 81 ? -3.466 -4.738 1.372 1.00 94.19 81 GLY A O 1
ATOM 620 N N . ILE A 1 82 ? -4.799 -2.946 1.154 1.00 94.88 82 ILE A N 1
ATOM 621 C CA . ILE A 1 82 ? -4.127 -2.155 2.196 1.00 94.88 82 ILE A CA 1
ATOM 622 C C . ILE A 1 82 ? -4.373 -2.745 3.591 1.00 94.88 82 ILE A C 1
ATOM 624 O O . ILE A 1 82 ? -3.437 -2.854 4.381 1.00 94.88 82 ILE A O 1
ATOM 628 N N . VAL A 1 83 ? -5.610 -3.144 3.896 1.00 95.06 83 VAL A N 1
ATOM 629 C CA . VAL A 1 83 ? -5.969 -3.753 5.185 1.00 95.06 83 VAL A CA 1
ATOM 630 C C . VAL A 1 83 ? -5.289 -5.109 5.375 1.00 95.06 83 VAL A C 1
ATOM 632 O O . VAL A 1 83 ? -4.771 -5.370 6.453 1.00 95.06 83 VAL A O 1
ATOM 635 N N . GLU A 1 84 ? -5.236 -5.949 4.345 1.00 96.06 84 GLU A N 1
ATOM 636 C CA . GLU A 1 84 ? -4.546 -7.244 4.403 1.00 96.06 84 GLU A CA 1
ATOM 637 C C . GLU A 1 84 ? -3.033 -7.067 4.629 1.00 96.06 84 GLU A C 1
ATOM 639 O O . GLU A 1 84 ? -2.417 -7.821 5.380 1.00 96.06 84 GLU A O 1
ATOM 644 N N . GLY A 1 85 ? -2.425 -6.064 3.985 1.00 94.50 85 GLY A N 1
ATOM 645 C CA . GLY A 1 85 ? -0.977 -5.850 4.033 1.00 94.50 85 GLY A CA 1
ATOM 646 C C . GLY A 1 85 ? -0.469 -5.130 5.285 1.00 94.50 85 GLY A C 1
ATOM 647 O O . GLY A 1 85 ? 0.592 -5.475 5.796 1.00 94.50 85 GLY A O 1
ATOM 648 N N . GLU A 1 86 ? -1.200 -4.123 5.765 1.00 95.50 86 GLU A N 1
ATOM 649 C CA . GLU A 1 86 ? -0.740 -3.187 6.812 1.00 95.50 86 GLU A CA 1
ATOM 650 C C . GLU A 1 86 ? -1.767 -3.014 7.948 1.00 95.50 86 GLU A C 1
ATOM 652 O O . GLU A 1 86 ? -1.559 -2.247 8.898 1.00 95.50 86 GLU A O 1
ATOM 657 N N . GLY A 1 87 ? -2.922 -3.669 7.833 1.00 94.81 87 GLY A N 1
ATOM 658 C CA . GLY A 1 87 ? -4.012 -3.548 8.784 1.00 94.81 87 GLY A CA 1
ATOM 659 C C . GLY A 1 87 ? -3.800 -4.354 10.057 1.00 94.81 87 GLY A C 1
ATOM 660 O O . GLY A 1 87 ? -3.038 -5.315 10.138 1.00 94.81 87 GLY A O 1
ATOM 661 N N . CYS A 1 88 ? -4.519 -3.938 11.090 1.00 95.00 88 CYS A N 1
ATOM 662 C CA . CYS A 1 88 ? -4.561 -4.590 12.382 1.00 95.00 88 CYS A CA 1
ATOM 663 C C . CYS A 1 88 ? -5.996 -4.569 12.903 1.00 95.00 88 CYS A C 1
ATOM 665 O O . CYS A 1 88 ? -6.604 -3.503 13.040 1.00 95.00 88 CYS A O 1
ATOM 667 N N . VAL A 1 89 ? -6.519 -5.755 13.210 1.00 93.19 89 VAL A N 1
ATOM 668 C CA . VAL A 1 89 ? -7.783 -5.927 13.926 1.00 93.19 89 VAL A CA 1
ATOM 669 C C . VAL A 1 89 ? -7.462 -6.128 15.397 1.00 93.19 89 VAL A C 1
ATOM 671 O O . VAL A 1 89 ? -6.636 -6.969 15.752 1.00 93.19 89 VAL A O 1
ATOM 674 N N . SER A 1 90 ? -8.117 -5.367 16.267 1.00 91.19 90 SER A N 1
ATOM 675 C CA . SER A 1 90 ? -7.939 -5.505 17.710 1.00 91.19 90 SER A CA 1
ATOM 676 C C . SER A 1 90 ? -9.268 -5.444 18.446 1.00 91.19 90 SER A C 1
ATOM 678 O O . SER A 1 90 ? -10.197 -4.757 18.021 1.00 91.19 90 SER A O 1
ATOM 680 N N . VAL A 1 91 ? -9.337 -6.174 19.559 1.00 91.38 91 VAL A N 1
ATOM 681 C CA . VAL A 1 91 ? -10.475 -6.173 20.480 1.00 91.38 91 VAL A CA 1
ATOM 682 C C . VAL A 1 91 ? -9.997 -5.605 21.811 1.00 91.38 91 VAL A C 1
ATOM 684 O O . VAL A 1 91 ? -8.999 -6.070 22.366 1.00 91.38 91 VAL A O 1
ATOM 687 N N . SER A 1 92 ? -10.665 -4.565 22.305 1.00 87.31 92 SER A N 1
ATOM 688 C CA . SER A 1 92 ? -10.343 -3.950 23.593 1.00 87.31 92 SER A CA 1
ATOM 689 C C . SER A 1 92 ? -10.735 -4.877 24.750 1.00 87.31 92 SER A C 1
ATOM 691 O O . SER A 1 92 ? -11.579 -5.759 24.601 1.00 87.31 92 SER A O 1
ATOM 693 N N . ALA A 1 93 ? -10.193 -4.641 25.950 1.00 88.56 93 ALA A N 1
ATOM 694 C CA . ALA A 1 93 ? -10.618 -5.363 27.156 1.00 88.56 93 ALA A CA 1
ATOM 695 C C . ALA A 1 93 ? -12.114 -5.170 27.489 1.00 88.56 93 ALA A C 1
ATOM 697 O O . ALA A 1 93 ? -12.678 -5.951 28.247 1.00 88.56 93 ALA A O 1
ATOM 698 N N . ARG A 1 94 ? -12.755 -4.133 26.928 1.00 89.12 94 ARG A N 1
ATOM 699 C CA . ARG A 1 94 ? -14.194 -3.858 27.056 1.00 89.12 94 ARG A CA 1
ATOM 700 C C . ARG A 1 94 ? -15.030 -4.503 25.942 1.00 89.12 94 ARG A C 1
ATOM 702 O O . ARG A 1 94 ? -16.241 -4.335 25.935 1.00 89.12 94 ARG A O 1
ATOM 709 N N . GLY A 1 95 ? -14.398 -5.225 25.014 1.00 86.81 95 GLY A N 1
ATOM 710 C CA . GLY A 1 95 ? -15.058 -5.888 23.888 1.00 86.81 95 GLY A CA 1
ATOM 711 C C . GLY A 1 95 ? -15.207 -5.030 22.628 1.00 86.81 95 GLY A C 1
ATOM 712 O O . GLY A 1 95 ? -15.811 -5.487 21.661 1.00 86.81 95 GLY A O 1
ATOM 713 N N . ASP A 1 96 ? -14.655 -3.813 22.595 1.00 85.69 96 ASP A N 1
ATOM 714 C CA . ASP A 1 96 ? -14.735 -2.958 21.405 1.00 85.69 96 ASP A CA 1
ATOM 715 C C . ASP A 1 96 ? -13.844 -3.506 20.290 1.00 85.69 96 ASP A C 1
ATOM 717 O O . ASP A 1 96 ? -12.642 -3.687 20.491 1.00 85.69 96 ASP A O 1
ATOM 721 N N . VAL A 1 97 ? -14.409 -3.717 19.103 1.00 88.75 97 VAL A N 1
ATOM 722 C CA . VAL A 1 97 ? -13.656 -4.126 17.913 1.00 88.75 97 VAL A CA 1
ATOM 723 C C . VAL A 1 97 ? -13.200 -2.886 17.151 1.00 88.75 97 VAL A C 1
ATOM 725 O O . VAL A 1 97 ? -13.994 -1.984 16.885 1.00 88.75 97 VAL A O 1
ATOM 728 N N . SER A 1 98 ? -11.927 -2.854 16.765 1.00 90.38 98 SER A N 1
ATOM 729 C CA . SER A 1 98 ? -11.385 -1.817 15.891 1.00 90.38 98 SER A CA 1
ATOM 730 C C . SER A 1 98 ? -10.551 -2.408 14.765 1.00 90.38 98 SER A C 1
ATOM 732 O O . SER 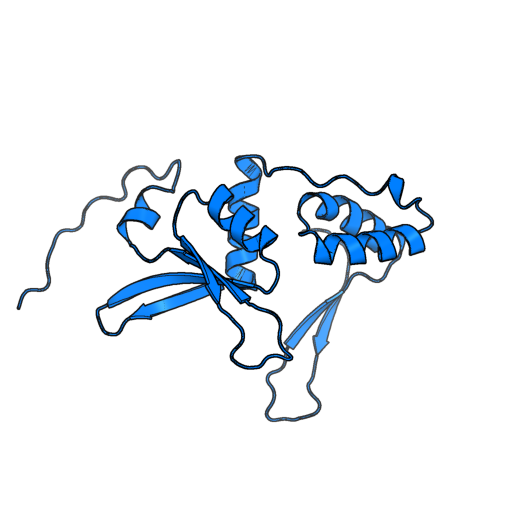A 1 98 ? -9.860 -3.414 14.945 1.00 90.38 98 SER A O 1
ATOM 734 N N . LEU A 1 99 ? -10.614 -1.746 13.614 1.00 93.69 99 LEU A N 1
ATOM 735 C CA . LEU A 1 99 ? -9.745 -1.989 12.474 1.00 93.69 99 LEU A CA 1
ATOM 736 C C . LEU A 1 99 ? -8.907 -0.734 12.244 1.00 93.69 99 LEU A C 1
ATOM 738 O O . LEU A 1 99 ? -9.450 0.362 12.113 1.00 93.69 99 LEU A O 1
ATOM 742 N N . GLY A 1 100 ? -7.588 -0.880 12.192 1.00 94.75 100 GLY A N 1
ATOM 743 C CA . GLY A 1 100 ? -6.693 0.240 11.934 1.00 94.75 100 GLY A CA 1
ATOM 744 C C . GLY A 1 100 ? -5.586 -0.104 10.958 1.00 94.75 100 GLY A C 1
ATOM 745 O O . GLY A 1 100 ? -5.181 -1.254 10.852 1.00 94.75 100 GLY A O 1
ATOM 746 N N . VAL A 1 101 ? -5.079 0.915 10.274 1.00 96.88 101 VAL A N 1
ATOM 747 C CA . VAL A 1 101 ? -3.913 0.841 9.389 1.00 96.88 101 VAL A CA 1
ATOM 748 C C . VAL A 1 101 ? -2.938 1.924 9.829 1.00 96.88 101 VAL A C 1
ATOM 750 O O . VAL A 1 101 ? -3.340 3.063 10.075 1.00 96.88 101 VAL A O 1
ATOM 753 N N . ASN A 1 102 ? -1.659 1.575 9.938 1.00 95.88 102 ASN A N 1
ATOM 754 C CA . ASN A 1 102 ? -0.590 2.519 10.250 1.00 95.88 102 ASN A CA 1
ATOM 755 C C . ASN A 1 102 ? 0.378 2.586 9.074 1.00 95.88 102 ASN A C 1
ATOM 757 O O . ASN A 1 102 ? 0.759 1.556 8.535 1.00 95.88 102 ASN A O 1
ATOM 761 N N . SER A 1 103 ? 0.805 3.785 8.692 1.00 94.50 103 SER A N 1
ATOM 762 C CA . SER A 1 103 ? 1.775 3.962 7.613 1.00 94.50 103 SER A CA 1
ATOM 763 C C . SER A 1 103 ? 2.616 5.216 7.825 1.00 94.50 103 SER A C 1
ATOM 765 O O . SER A 1 103 ? 2.183 6.179 8.452 1.00 94.50 103 SER A O 1
ATOM 767 N N . THR A 1 104 ? 3.826 5.235 7.266 1.00 92.12 104 THR A N 1
ATOM 768 C CA . THR A 1 104 ? 4.628 6.471 7.170 1.00 92.12 104 THR A CA 1
ATOM 769 C C . THR A 1 104 ? 4.207 7.367 6.002 1.00 92.12 104 THR A C 1
ATOM 771 O O . THR A 1 104 ? 4.778 8.439 5.813 1.00 92.12 104 THR A O 1
ATOM 774 N N . ASP A 1 105 ? 3.247 6.915 5.194 1.00 92.00 105 ASP A N 1
ATOM 775 C CA . ASP A 1 105 ? 2.745 7.607 4.012 1.00 92.00 105 ASP A CA 1
ATOM 776 C C . ASP A 1 105 ? 1.339 8.154 4.301 1.00 92.00 105 ASP A C 1
ATOM 778 O O . ASP A 1 105 ? 0.339 7.436 4.226 1.00 92.00 105 ASP A O 1
ATOM 782 N N . LEU A 1 106 ? 1.275 9.434 4.686 1.00 92.75 106 LEU A N 1
ATOM 783 C CA . LEU A 1 106 ? 0.031 10.109 5.072 1.00 92.75 106 LEU A CA 1
ATOM 784 C C . LEU A 1 106 ? -1.010 10.111 3.946 1.00 92.75 106 LEU A C 1
ATOM 786 O O . LEU A 1 106 ? -2.192 9.913 4.201 1.00 92.75 106 LEU A O 1
ATOM 790 N N . ASP A 1 107 ? -0.580 10.294 2.703 1.00 92.12 107 ASP A N 1
ATOM 791 C CA . ASP A 1 107 ? -1.449 10.295 1.525 1.00 92.12 107 ASP A CA 1
ATOM 792 C C . ASP A 1 107 ? -2.191 8.964 1.338 1.00 92.12 107 ASP A C 1
ATOM 794 O O . ASP A 1 107 ? -3.374 8.955 1.010 1.00 92.12 107 ASP A O 1
ATOM 798 N N . THR A 1 108 ? -1.534 7.840 1.631 1.00 93.69 108 THR A N 1
ATOM 799 C CA . THR A 1 108 ? -2.152 6.507 1.608 1.00 93.69 108 THR A CA 1
ATOM 800 C C . THR A 1 108 ? -3.243 6.397 2.673 1.00 93.69 108 THR A C 1
ATOM 802 O O . THR A 1 108 ? -4.331 5.899 2.394 1.00 93.69 108 THR A O 1
ATOM 805 N N . ILE A 1 109 ? -2.987 6.912 3.879 1.00 96.00 109 ILE A N 1
ATOM 806 C CA . ILE A 1 109 ? -3.943 6.909 4.997 1.00 96.00 109 ILE A CA 1
ATOM 807 C C . ILE A 1 109 ? -5.136 7.836 4.726 1.00 96.00 109 ILE A C 1
ATOM 809 O O . ILE A 1 109 ? -6.281 7.464 4.983 1.00 96.00 109 ILE A O 1
ATOM 813 N N . VAL A 1 110 ? -4.896 9.020 4.160 1.00 94.75 110 VAL A N 1
ATOM 814 C CA . VAL A 1 110 ? -5.956 9.956 3.755 1.00 94.75 110 VAL A CA 1
ATOM 815 C C . VAL A 1 110 ? -6.806 9.360 2.632 1.00 94.75 110 VAL A C 1
ATOM 817 O O . VAL A 1 110 ? -8.033 9.418 2.702 1.00 94.75 110 VAL A O 1
ATOM 820 N N . ARG A 1 111 ? -6.182 8.719 1.636 1.00 93.50 111 ARG A N 1
ATOM 821 C CA . ARG A 1 111 ?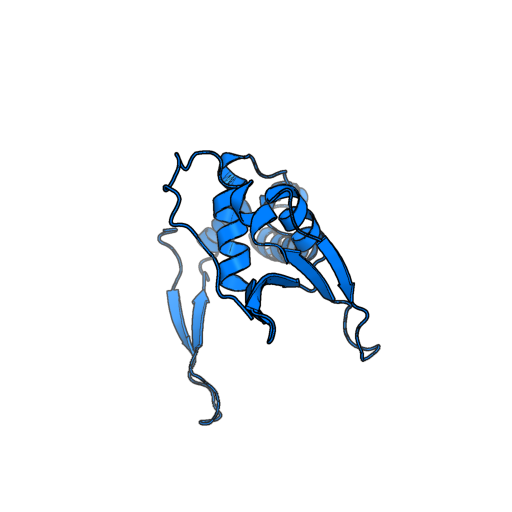 -6.890 8.023 0.553 1.00 93.50 111 ARG A CA 1
ATOM 822 C C . ARG A 1 111 ? -7.714 6.844 1.073 1.00 93.50 111 ARG A C 1
ATOM 824 O O . ARG A 1 111 ? -8.832 6.651 0.615 1.00 93.50 111 ARG A O 1
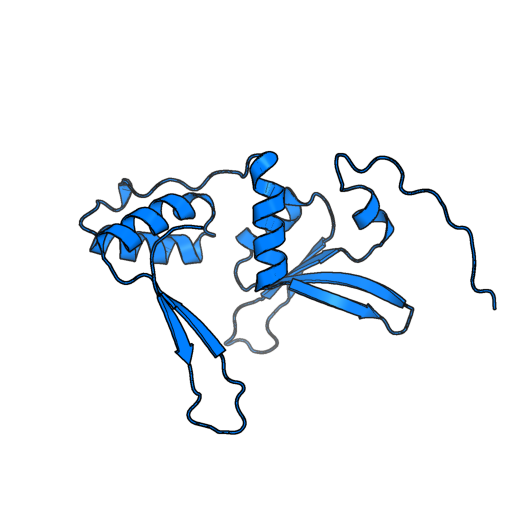ATOM 831 N N . LEU A 1 112 ? -7.211 6.103 2.064 1.00 94.12 112 LEU A N 1
ATOM 832 C CA . LEU A 1 112 ? -7.952 5.044 2.760 1.00 94.12 112 LEU A CA 1
ATOM 833 C C . LEU A 1 112 ? -9.190 5.574 3.477 1.00 94.12 112 LEU A C 1
ATOM 835 O O . LEU A 1 112 ? -10.274 5.013 3.331 1.00 94.12 112 LEU A O 1
ATOM 839 N N . HIS A 1 113 ? -9.056 6.684 4.192 1.00 94.50 113 HIS A N 1
ATOM 840 C CA . HIS A 1 113 ? -10.197 7.341 4.815 1.00 94.50 113 HIS A CA 1
ATOM 841 C C . HIS A 1 113 ? -11.224 7.817 3.779 1.00 94.50 113 HIS A C 1
ATOM 843 O O . HIS A 1 113 ? -12.414 7.568 3.938 1.00 94.50 113 HIS A O 1
ATOM 849 N N . ALA A 1 114 ? -10.776 8.438 2.685 1.00 92.38 114 ALA A N 1
ATOM 850 C CA . ALA A 1 114 ? -11.663 8.882 1.612 1.00 92.38 114 ALA A CA 1
ATOM 851 C C . ALA A 1 114 ? -12.380 7.709 0.917 1.00 92.38 114 ALA A C 1
ATOM 853 O O . ALA A 1 114 ? -13.576 7.792 0.656 1.00 92.38 114 ALA A O 1
ATOM 854 N N . ALA A 1 115 ? -11.671 6.606 0.655 1.00 91.81 115 ALA A N 1
ATOM 855 C CA . ALA A 1 115 ? -12.221 5.424 -0.006 1.00 91.81 115 ALA A CA 1
ATOM 856 C C . ALA A 1 115 ? -13.217 4.649 0.870 1.00 91.81 115 ALA A C 1
ATOM 858 O O . ALA A 1 115 ? -14.140 4.035 0.343 1.00 91.81 115 ALA A O 1
ATOM 859 N N . THR A 1 116 ? -13.025 4.663 2.193 1.00 91.12 116 THR A N 1
ATOM 860 C CA . THR A 1 116 ? -13.915 3.982 3.148 1.00 91.12 116 THR A CA 1
ATOM 861 C C . THR A 1 116 ? -15.076 4.859 3.607 1.00 91.12 116 THR A C 1
ATOM 863 O O . THR A 1 116 ? -16.122 4.334 3.968 1.00 91.12 116 THR A O 1
ATOM 866 N N . GLY A 1 117 ? -14.906 6.184 3.612 1.00 90.62 117 GLY A N 1
ATOM 867 C CA . GLY A 1 117 ? -15.904 7.134 4.107 1.00 90.62 117 GLY A CA 1
ATOM 868 C C . GLY A 1 117 ? -16.114 7.098 5.626 1.00 90.62 117 GLY A C 1
ATOM 869 O O . GLY A 1 117 ? -17.036 7.744 6.118 1.00 90.62 117 GLY A O 1
ATOM 870 N N . ILE A 1 118 ? -15.287 6.354 6.371 1.00 89.81 118 ILE A N 1
ATOM 871 C CA . ILE A 1 118 ? -15.440 6.129 7.816 1.00 89.81 118 ILE A CA 1
ATOM 872 C C . ILE A 1 118 ? -14.105 6.182 8.560 1.00 89.81 118 ILE A C 1
ATOM 874 O O . ILE A 1 118 ? -13.020 6.209 7.970 1.00 89.81 118 ILE A O 1
ATOM 878 N N . GLY A 1 119 ? -14.192 6.116 9.889 1.00 91.88 119 GLY A N 1
ATOM 879 C CA . GLY A 1 119 ? -13.044 6.100 10.775 1.00 91.88 119 GLY A CA 1
ATOM 880 C C . GLY A 1 119 ? -12.440 7.483 10.980 1.00 91.88 119 GLY A C 1
ATOM 881 O O . GLY A 1 119 ? -13.068 8.518 10.768 1.00 91.88 119 GLY A O 1
ATOM 882 N N . ARG A 1 120 ? -11.210 7.505 11.487 1.00 93.94 120 ARG A N 1
ATOM 883 C CA . ARG A 1 120 ? -10.484 8.738 11.805 1.00 93.94 120 ARG A CA 1
ATOM 884 C C . ARG A 1 120 ? -9.053 8.639 11.335 1.00 93.94 120 ARG A C 1
ATOM 886 O O . ARG A 1 120 ? -8.420 7.605 11.535 1.00 93.94 120 ARG A O 1
ATOM 893 N N . VAL A 1 121 ? -8.547 9.741 10.793 1.00 96.31 121 VAL A N 1
ATOM 894 C CA . VAL A 1 121 ? -7.129 9.921 10.483 1.00 96.31 121 VAL A CA 1
ATOM 895 C C . VAL A 1 121 ? -6.488 10.790 11.549 1.00 96.31 121 VAL A C 1
ATOM 897 O O . VAL A 1 121 ? -7.035 11.822 11.933 1.00 96.31 121 VAL A O 1
ATOM 900 N N . TYR A 1 122 ? -5.321 10.381 12.020 1.00 95.31 122 TYR A N 1
ATOM 901 C CA . TYR A 1 122 ? -4.469 11.217 12.852 1.00 95.31 122 TYR A CA 1
ATOM 902 C C . TYR A 1 122 ? -3.004 10.845 12.645 1.00 95.31 122 TYR A C 1
ATOM 904 O O . TYR A 1 122 ? -2.666 9.696 12.359 1.00 95.31 122 TYR A O 1
ATOM 912 N N . GLU A 1 123 ? -2.123 11.821 12.823 1.00 95.44 123 GLU A N 1
ATOM 913 C CA . GLU A 1 123 ? -0.685 11.593 12.858 1.00 95.44 123 GLU A CA 1
ATOM 914 C C . GLU A 1 123 ? -0.225 11.400 14.297 1.00 95.44 123 GLU A C 1
ATOM 916 O O . GLU A 1 123 ? -0.619 12.127 15.211 1.00 95.44 123 GLU A O 1
ATOM 921 N N . ARG A 1 124 ? 0.625 10.400 14.506 1.00 91.56 124 ARG A N 1
ATOM 922 C CA . ARG A 1 124 ? 1.328 10.197 15.763 1.00 91.56 124 ARG A CA 1
ATOM 923 C C . ARG A 1 124 ? 2.751 10.721 15.607 1.00 91.56 124 ARG A C 1
ATOM 925 O O . ARG A 1 124 ? 3.469 10.242 14.719 1.00 91.56 124 ARG A O 1
ATOM 932 N N . PRO A 1 125 ? 3.188 11.659 16.468 1.00 87.81 125 PRO A N 1
ATOM 933 C CA . PRO A 1 125 ? 4.586 12.036 16.498 1.00 87.81 125 PRO A CA 1
ATOM 934 C C . PRO A 1 125 ? 5.411 10.801 16.842 1.00 87.81 125 PRO A C 1
ATOM 936 O O . PRO A 1 125 ? 4.999 9.939 17.629 1.00 87.81 125 PRO A O 1
ATOM 939 N N . SER A 1 126 ? 6.590 10.711 16.245 1.00 87.06 126 SER A N 1
ATOM 940 C CA . SER A 1 126 ? 7.526 9.681 16.652 1.00 87.06 126 SER A CA 1
ATOM 941 C C . SER A 1 126 ? 7.974 9.924 18.097 1.00 87.06 126 SER A C 1
ATOM 943 O O . SER A 1 126 ? 8.257 11.052 18.491 1.00 87.06 126 SER A O 1
ATOM 945 N N . ARG A 1 127 ? 8.116 8.845 18.877 1.00 83.50 127 ARG A N 1
ATOM 946 C CA . ARG A 1 127 ? 8.745 8.888 20.211 1.00 83.50 127 ARG A CA 1
ATOM 947 C C . ARG A 1 127 ? 10.242 9.215 20.157 1.00 83.50 127 ARG A C 1
ATOM 949 O O . ARG A 1 127 ? 10.842 9.493 21.186 1.00 83.50 127 ARG A O 1
ATOM 956 N N . ASN A 1 128 ? 10.848 9.124 18.977 1.00 86.00 128 ASN A N 1
ATOM 957 C CA . ASN A 1 128 ? 12.256 9.391 18.726 1.00 86.00 128 ASN A CA 1
ATOM 958 C C . ASN A 1 128 ? 12.390 10.322 17.515 1.00 86.00 128 ASN A C 1
ATOM 960 O O . ASN A 1 128 ? 11.934 9.978 16.425 1.00 86.00 128 ASN A O 1
ATOM 964 N N . GLU A 1 129 ? 13.057 11.461 17.693 1.00 83.12 129 GLU A N 1
ATOM 965 C CA . GLU A 1 129 ? 13.221 12.509 16.672 1.00 83.12 129 GLU A CA 1
ATOM 966 C C . GLU A 1 129 ? 13.835 12.013 15.355 1.00 83.12 129 GLU A C 1
ATOM 968 O O . GLU A 1 129 ? 13.597 12.591 14.299 1.00 83.12 129 GLU A O 1
ATOM 973 N N . LYS A 1 130 ? 14.596 10.911 15.383 1.00 89.19 130 LYS A N 1
ATOM 974 C CA . LYS A 1 130 ? 15.209 10.326 14.180 1.00 89.19 130 LYS A CA 1
ATOM 975 C C . LYS A 1 130 ? 14.223 9.562 13.295 1.00 89.19 130 LYS A C 1
ATOM 977 O O . LYS A 1 130 ? 14.578 9.187 12.180 1.00 89.19 130 LYS A O 1
ATOM 982 N N . TRP A 1 131 ? 13.024 9.268 13.789 1.00 88.06 131 TRP A N 1
ATOM 983 C CA . TRP A 1 131 ? 12.050 8.454 13.071 1.00 88.06 131 TRP A CA 1
ATOM 984 C C . TRP A 1 131 ? 10.933 9.333 12.529 1.00 88.06 131 TRP A C 1
ATOM 986 O O . TRP A 1 131 ? 10.550 10.341 13.122 1.00 88.06 131 TRP A O 1
ATOM 996 N N . ARG A 1 132 ? 10.390 8.921 11.386 1.00 85.94 132 ARG A N 1
ATOM 997 C CA . ARG A 1 132 ? 9.300 9.644 10.737 1.00 85.94 132 ARG A CA 1
ATOM 998 C C . ARG A 1 132 ? 8.012 9.519 11.562 1.00 85.94 132 ARG A C 1
ATOM 1000 O O . ARG A 1 132 ? 7.787 8.462 12.159 1.00 85.94 132 ARG A O 1
ATOM 1007 N N . PRO A 1 133 ? 7.158 10.556 11.572 1.00 90.19 133 PRO A N 1
ATOM 1008 C CA . PRO A 1 133 ? 5.793 10.431 12.064 1.00 90.19 133 PRO A CA 1
ATOM 1009 C C . PRO A 1 133 ? 5.066 9.276 11.373 1.00 90.19 133 PRO A C 1
ATOM 1011 O O . PRO A 1 133 ? 5.364 8.923 10.229 1.00 90.19 133 PRO A O 1
ATOM 1014 N N . THR A 1 134 ? 4.122 8.675 12.087 1.00 94.44 134 THR A N 1
ATOM 1015 C CA . THR A 1 134 ? 3.262 7.619 11.549 1.00 94.44 134 THR A CA 1
ATOM 1016 C C . THR A 1 134 ? 1.848 8.160 11.456 1.00 94.44 134 THR A C 1
ATOM 1018 O O . THR A 1 134 ? 1.307 8.640 12.449 1.00 94.44 134 THR A O 1
ATOM 1021 N N . ALA A 1 135 ? 1.248 8.078 10.277 1.00 95.69 135 ALA A N 1
ATOM 1022 C CA . ALA A 1 135 ? -0.164 8.337 10.084 1.00 95.69 135 ALA A CA 1
ATOM 1023 C C . ALA A 1 135 ? -0.960 7.064 10.396 1.00 95.69 135 ALA A C 1
ATOM 1025 O O . ALA A 1 135 ? -0.559 5.953 10.040 1.00 95.69 135 ALA A O 1
ATOM 1026 N N . THR A 1 136 ? -2.095 7.232 11.060 1.00 96.00 136 THR A N 1
ATOM 1027 C CA . THR A 1 136 ? -2.993 6.143 11.429 1.00 96.00 136 THR A CA 1
ATOM 1028 C C . THR A 1 136 ? -4.386 6.448 10.907 1.00 96.00 136 THR A C 1
ATOM 1030 O O . THR A 1 136 ? -4.908 7.535 11.148 1.00 96.00 136 THR A O 1
ATOM 1033 N N . TRP A 1 137 ? -5.002 5.464 10.256 1.00 96.75 137 TRP A N 1
ATOM 1034 C CA . TRP A 1 137 ? -6.450 5.398 10.079 1.00 96.75 137 TRP A CA 1
ATOM 1035 C C . TRP A 1 137 ? -7.017 4.362 11.049 1.00 96.75 137 TRP A C 1
ATOM 1037 O O . TRP A 1 137 ? -6.418 3.302 11.238 1.00 96.75 137 TRP A O 1
ATOM 1047 N N . ASN A 1 138 ? -8.146 4.659 11.691 1.00 94.44 138 ASN A N 1
ATOM 1048 C CA . ASN A 1 138 ? -8.819 3.713 12.579 1.00 94.44 138 ASN A CA 1
ATOM 1049 C C . ASN A 1 138 ? -10.346 3.838 12.493 1.00 94.44 138 ASN A C 1
ATOM 1051 O O . ASN A 1 138 ? -10.889 4.922 12.713 1.00 94.44 138 ASN A O 1
ATOM 1055 N N . ALA A 1 139 ? -11.017 2.720 12.224 1.00 91.00 139 ALA A N 1
ATOM 1056 C CA . ALA A 1 139 ? -12.458 2.546 12.337 1.00 91.00 139 ALA A CA 1
ATOM 1057 C C . ALA A 1 139 ? -12.777 1.843 13.669 1.00 91.00 139 ALA A C 1
ATOM 1059 O O . ALA A 1 139 ? -12.565 0.638 13.826 1.00 91.00 139 ALA A O 1
ATOM 1060 N N . CYS A 1 140 ? -13.260 2.612 14.652 1.00 70.44 140 CYS A N 1
ATOM 1061 C CA . CYS A 1 140 ? -13.429 2.151 16.039 1.00 70.44 140 CYS A CA 1
ATOM 1062 C C . C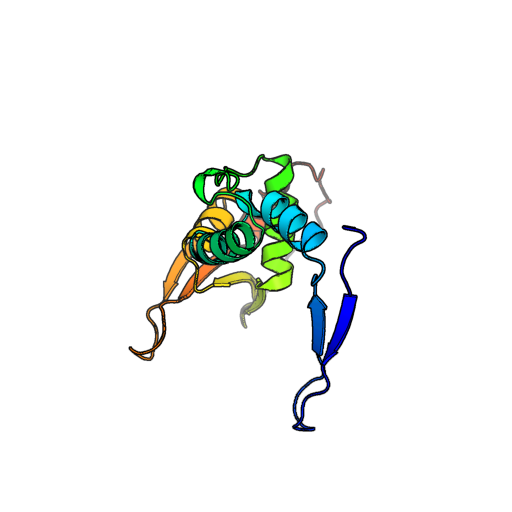YS A 1 140 ? -14.867 1.772 16.424 1.00 70.44 140 CYS A C 1
ATOM 1064 O O . CYS A 1 140 ? -15.127 1.580 17.611 1.00 70.44 140 CYS A O 1
ATOM 1066 N N . ARG A 1 141 ? -15.839 1.762 15.505 1.00 63.44 141 ARG A N 1
ATOM 1067 C CA . ARG A 1 141 ? -17.244 1.551 15.886 1.00 63.44 141 ARG A CA 1
ATOM 1068 C C . ARG A 1 141 ? -17.927 0.536 14.990 1.00 63.44 141 ARG A C 1
ATOM 1070 O O . ARG A 1 141 ? -18.010 0.713 13.781 1.00 63.44 141 ARG A O 1
ATOM 1077 N N . ILE A 1 142 ? -18.497 -0.486 15.627 1.00 56.72 142 ILE A N 1
ATOM 1078 C CA . ILE A 1 142 ? -19.275 -1.550 14.979 1.00 56.72 142 ILE A CA 1
ATOM 1079 C C . ILE A 1 142 ? -20.445 -0.996 14.146 1.00 56.72 142 ILE A C 1
ATOM 1081 O O . ILE A 1 142 ? -20.830 -1.606 13.155 1.00 56.72 142 ILE A O 1
ATOM 1085 N N . ASN A 1 143 ? -20.971 0.180 14.513 1.00 49.97 143 ASN A N 1
ATOM 1086 C CA . ASN A 1 143 ? -22.037 0.856 13.773 1.00 49.97 143 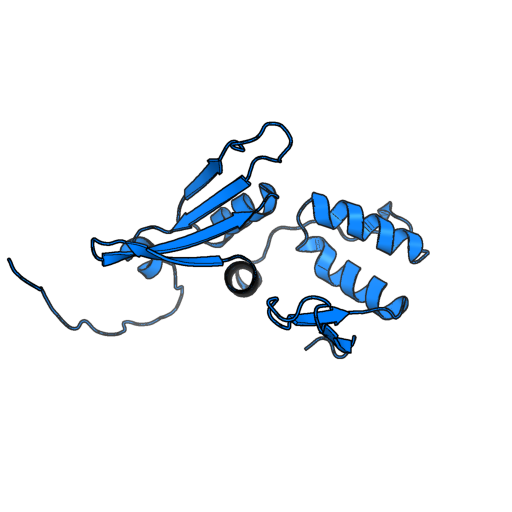ASN A CA 1
ATOM 1087 C C . ASN A 1 143 ? -21.528 1.498 12.468 1.00 49.97 143 ASN A C 1
ATOM 1089 O O . ASN A 1 143 ? -22.214 1.409 11.461 1.00 49.97 143 ASN A O 1
ATOM 1093 N N . GLU A 1 144 ? -20.301 2.032 12.436 1.00 56.03 144 GLU A N 1
ATOM 1094 C CA . GLU A 1 144 ? -19.703 2.603 11.211 1.00 56.03 144 GLU A CA 1
ATOM 1095 C C . GLU A 1 144 ? -19.332 1.506 10.190 1.00 56.03 144 GLU A C 1
ATOM 1097 O O . GLU A 1 144 ? -19.449 1.701 8.981 1.00 56.03 144 GLU A O 1
ATOM 1102 N N . LEU A 1 145 ? -18.940 0.314 10.664 1.00 53.44 145 LEU A N 1
ATOM 1103 C CA . LEU A 1 145 ? -18.651 -0.846 9.805 1.00 53.44 145 LEU A CA 1
ATOM 1104 C C . LEU A 1 145 ? -19.911 -1.458 9.168 1.00 53.44 145 LEU A C 1
ATOM 1106 O O . LEU A 1 145 ? -19.816 -2.119 8.138 1.00 53.44 145 LEU A O 1
ATOM 1110 N N . ARG A 1 146 ? -21.091 -1.258 9.770 1.00 52.12 146 ARG A N 1
ATOM 1111 C CA . ARG A 1 146 ? -22.372 -1.764 9.244 1.00 52.12 146 ARG A CA 1
ATOM 1112 C C . ARG A 1 146 ? -22.941 -0.891 8.123 1.00 52.12 146 ARG A C 1
ATOM 1114 O O . ARG A 1 146 ? -23.653 -1.408 7.270 1.00 52.12 146 ARG A O 1
ATOM 1121 N N . GLU A 1 147 ? -22.622 0.402 8.107 1.00 52.47 147 GLU A N 1
ATOM 1122 C CA . GLU A 1 147 ? -23.183 1.381 7.160 1.00 52.47 147 GLU A CA 1
ATOM 1123 C C . GLU A 1 147 ? -22.452 1.427 5.801 1.00 52.47 147 GLU A C 1
ATOM 1125 O O . GLU A 1 147 ? -22.974 1.981 4.837 1.00 52.47 147 GLU A O 1
ATOM 1130 N N . THR A 1 148 ? -21.267 0.818 5.684 1.00 54.00 148 THR A N 1
ATOM 1131 C CA . THR A 1 148 ? -20.359 0.952 4.523 1.00 54.00 148 THR A CA 1
ATOM 1132 C C . THR A 1 148 ? -20.371 -0.212 3.533 1.00 54.00 148 THR A C 1
ATOM 1134 O O . THR A 1 148 ? -19.580 -0.214 2.593 1.00 54.00 148 THR A O 1
ATOM 1137 N N . ALA A 1 149 ? -21.269 -1.187 3.682 1.00 46.28 149 ALA A N 1
ATOM 1138 C CA . ALA A 1 149 ? -21.459 -2.239 2.686 1.00 46.28 149 ALA A CA 1
ATOM 1139 C C . ALA A 1 149 ? -22.577 -1.847 1.697 1.00 46.28 149 ALA A C 1
ATOM 1141 O O . ALA A 1 149 ? -23.751 -2.115 1.974 1.00 46.28 149 ALA A O 1
ATOM 1142 N N . PRO A 1 150 ? -22.279 -1.235 0.530 1.00 44.53 150 PRO A N 1
ATOM 1143 C CA . PRO A 1 150 ? -23.275 -1.104 -0.522 1.00 44.53 150 PRO A CA 1
ATOM 1144 C C . PRO A 1 150 ? -23.599 -2.508 -1.054 1.00 44.53 150 PRO A C 1
ATOM 1146 O O . PRO A 1 150 ? -22.837 -3.079 -1.829 1.00 44.53 150 PRO A O 1
ATOM 1149 N N . GLY A 1 151 ? -24.729 -3.076 -0.622 1.00 45.84 151 GLY A N 1
ATOM 1150 C CA . GLY A 1 151 ? -25.331 -4.245 -1.272 1.00 45.84 151 GLY A CA 1
ATOM 1151 C C . GLY A 1 151 ? -25.496 -5.527 -0.454 1.00 45.84 151 GLY A C 1
ATOM 1152 O O . GLY A 1 151 ? -25.976 -6.508 -1.017 1.00 45.84 151 GLY A O 1
ATOM 1153 N N . THR A 1 152 ? -25.199 -5.571 0.846 1.00 42.28 152 THR A N 1
ATOM 1154 C CA . THR A 1 152 ? -25.673 -6.700 1.669 1.00 42.28 152 THR A CA 1
ATOM 1155 C C . THR A 1 152 ? -27.093 -6.432 2.139 1.00 42.28 152 THR A C 1
ATOM 1157 O O . THR A 1 152 ? -27.322 -5.731 3.124 1.00 42.28 152 THR A O 1
ATOM 1160 N N . ALA A 1 153 ? -28.053 -7.003 1.409 1.00 39.00 153 ALA A N 1
ATOM 1161 C CA . ALA A 1 153 ? -29.392 -7.247 1.918 1.00 39.00 153 ALA A CA 1
ATOM 1162 C C . ALA A 1 153 ? -29.304 -7.854 3.328 1.00 39.00 153 ALA A C 1
ATOM 1164 O O . ALA A 1 153 ? -28.470 -8.724 3.583 1.00 39.00 153 ALA A O 1
ATOM 1165 N N . ALA A 1 154 ? -30.158 -7.338 4.212 1.00 40.03 154 ALA A N 1
ATOM 1166 C CA . ALA A 1 154 ? -30.375 -7.745 5.592 1.00 40.03 154 ALA A CA 1
ATOM 1167 C C . ALA A 1 154 ? -29.920 -9.181 5.907 1.00 40.03 154 ALA A C 1
ATOM 1169 O O . ALA A 1 154 ? -30.606 -10.150 5.583 1.00 40.03 154 ALA A O 1
ATOM 1170 N N . VAL A 1 155 ? -28.797 -9.313 6.615 1.00 40.00 155 VAL A N 1
ATOM 1171 C CA . VAL A 1 155 ? -28.615 -10.473 7.484 1.00 40.00 155 VAL A CA 1
ATOM 1172 C C . VAL A 1 155 ? -29.402 -10.149 8.744 1.00 40.00 155 VAL A C 1
ATOM 1174 O O . VAL A 1 155 ? -29.103 -9.183 9.446 1.00 40.00 155 VAL A O 1
ATOM 1177 N N . ALA A 1 156 ? -30.480 -10.904 8.920 1.00 36.22 156 ALA A N 1
ATOM 1178 C CA . ALA A 1 156 ? -31.468 -10.760 9.969 1.00 36.22 156 ALA A CA 1
ATOM 1179 C C . ALA A 1 156 ? -30.851 -10.589 11.366 1.00 36.22 156 ALA A C 1
ATOM 1181 O O . ALA A 1 156 ? -29.844 -11.210 11.713 1.00 36.22 156 ALA A O 1
ATOM 1182 N N . GLU A 1 157 ? -31.529 -9.761 12.160 1.00 45.50 157 GLU A N 1
ATOM 1183 C CA . GLU A 1 157 ? -31.458 -9.736 13.616 1.00 45.50 157 GLU A CA 1
ATOM 1184 C C . GLU A 1 157 ? -31.336 -11.143 14.213 1.00 45.50 157 GLU A C 1
ATOM 1186 O O . GLU A 1 157 ? -32.180 -12.011 13.989 1.00 45.50 157 GLU A O 1
ATOM 1191 N N . VAL A 1 158 ? -30.349 -11.311 15.088 1.00 37.75 158 VAL A N 1
ATOM 1192 C CA . VAL A 1 158 ? -30.512 -12.149 16.274 1.00 37.75 158 VAL A CA 1
ATOM 1193 C C . VAL A 1 158 ? -30.281 -11.244 17.484 1.00 37.75 158 VAL A C 1
ATOM 1195 O O . VAL A 1 158 ? -29.269 -10.550 17.578 1.00 37.75 158 VAL A O 1
ATOM 1198 N N . ALA A 1 159 ? -31.304 -11.203 18.333 1.00 34.00 159 ALA A N 1
ATOM 1199 C CA . ALA A 1 159 ? -31.519 -10.311 19.471 1.00 34.00 159 ALA A CA 1
ATOM 1200 C C . ALA A 1 159 ? -30.710 -10.739 20.742 1.00 34.00 159 ALA A C 1
ATOM 1202 O O . ALA A 1 159 ? -29.793 -11.546 20.613 1.00 34.00 159 ALA A O 1
ATOM 1203 N N . PRO A 1 160 ? -30.960 -10.201 21.962 1.00 42.97 160 PRO A N 1
ATOM 1204 C CA . PRO A 1 160 ? -30.058 -9.298 22.692 1.00 42.97 160 PRO A CA 1
ATOM 1205 C C . PRO A 1 160 ? -29.601 -9.892 24.061 1.00 42.97 160 PRO A C 1
ATOM 1207 O O . PRO A 1 160 ? -29.479 -11.105 24.186 1.00 42.97 160 PRO A O 1
ATOM 1210 N N . PRO A 1 161 ? -29.400 -9.076 25.116 1.00 44.50 161 PRO A N 1
ATOM 1211 C CA . PRO A 1 161 ? -28.143 -8.528 25.625 1.00 44.50 161 PRO A CA 1
ATOM 1212 C C . PRO A 1 161 ? -27.513 -9.367 26.761 1.00 44.50 161 PRO A C 1
ATOM 1214 O O . PRO A 1 161 ? -28.218 -9.982 27.560 1.00 44.50 161 PRO A O 1
ATOM 1217 N N . CYS A 1 162 ? -26.189 -9.311 26.928 1.00 30.62 162 CYS A N 1
ATOM 1218 C CA . CYS A 1 162 ? -25.569 -9.754 28.182 1.00 30.62 162 CYS A CA 1
ATOM 1219 C C . CYS A 1 162 ? -25.787 -8.675 29.252 1.00 30.62 162 CYS A C 1
ATOM 1221 O O . CYS A 1 162 ? -25.254 -7.571 29.145 1.00 30.62 162 CYS A O 1
ATOM 1223 N N . GLY A 1 163 ? -26.626 -8.994 30.237 1.00 40.66 163 GLY A N 1
ATOM 1224 C CA . GLY A 1 163 ? -26.887 -8.173 31.413 1.00 40.66 163 GLY A CA 1
ATOM 1225 C C . GLY A 1 163 ? -25.855 -8.349 32.533 1.00 40.66 163 GLY A C 1
ATOM 1226 O O . GLY A 1 163 ? -25.255 -9.414 32.659 1.00 40.66 163 GLY A O 1
ATOM 1227 N N . HIS A 1 164 ? -25.790 -7.278 33.336 1.00 39.09 164 HIS A N 1
ATOM 1228 C CA . HIS A 1 164 ? -25.180 -7.052 34.660 1.00 39.09 164 HIS A CA 1
ATOM 1229 C C . HIS A 1 164 ? -23.654 -7.063 34.795 1.00 39.09 164 HIS A C 1
ATOM 1231 O O . HIS A 1 164 ? -23.028 -8.140 34.740 1.00 39.09 164 HIS A O 1
#

Radius of gyration: 20.02 Å; chains: 1; bounding box: 52×32×56 Å

Sequence (164 aa):
MTGVGTVNAYTPRNRADKPSWYWTVNAHSHTAWLVAELAPLLGHRRRSAAIGLWSAGGHPADTFPAGRELTPAESIPWVAGIVEGEGCVSVSARGDVSLGVNSTDLDTIVRLHAATGIGRVYERPSRNEKWRPTATWNACRINELRETAPGTAAVAEVAPPCGH

=== Feature glossary ===
The record interleaves many kinds of information about one protein. Here is each kind framed as the question it answers.

Q: What does the local fold look like, residue by residue?
A: The Foldseek 3Di string encodes local tertiary geometry as a 20-letter alphabet — one character per residue — derived from the relative positions of nearby Cα atoms. Unlike the amino-acid sequence, 3Di is a direct function of the 3D structure, so two proteins with the same fold have similar 3Di strings even at low sequence identity.

Q: Which residues are in helices, strands, or loops?
A: The SS8 string is DSSP's per-residue secondary-structure call. α-helix (H) means an i→i+4 H-bond ladder; β-strand (E) means the residue participates in a β-sheet; 3₁₀ (G) and π (I) are tighter and wider helices; T/S are turns/bends; '-' is loop.

Q: How big and how compact is the whole molecule?
A: Radius of gyration (Rg) is the root-mean-square distance of Cα atoms from their centroid — a single number for overall size and compactness. A globular domain of N residues has Rg ≈ 2.2·N^0.38 Å; an extended or disordered chain has a much larger Rg. The Cα contact count is the number of residue pairs whose Cα atoms are within 8 Å and are more than four positions apart in sequence — a standard proxy for tertiary packing density. The bounding box is the smallest axis-aligned box enclosing all Cα atoms.

Q: Where is each backbone atom in 3D?
A: Structure coordinates are given as an mmCIF _atom_site loop: one row per atom with element, residue name, chain id, sequence number, and x/y/z position in Å. Only the four main-chain atoms per residue are included here; side chains are omitted to keep the record compact.

Q: What is the amino-acid chain?
A: Primary structure: the covalent order of the twenty standard amino acids along the backbone. Two proteins with the same sequence will (almost always) fold to the same structure; two with 30% identity often share a fold but not the details.

Q: What if only a Cα trace is available?
A: Three-state secondary structure (P-SEA) collapses the eight DSSP classes into helix (a), strand (b), and coil (c). P-SEA assigns these from Cα geometry alone — distances and angles — without requiring backbone oxygens, so it works on any Cα trace.

Q: What family and function is it annotated with?
A: Database cross-references. InterPro integrates a dozen domain/family signature databases into unified entries with residue-range hits. GO terms attach function/process/location labels with evidence codes. CATH codes position the fold in a four-level structural taxonomy. Organism is the NCBI-taxonomy species name.

Q: How confident is the AlphaFold model at each residue?
A: pLDDT is the predicted lDDT-Cα score: AlphaFold's confidence that the local environment of each residue (all inter-atomic distances within 15 Å) is correctly placed. It is a per-residue number between 0 and 100, with higher meaning more reliable.

Q: How mobile is each atom in the crystal?
A: B-factor (Debye–Waller factor) reflects atomic displacement in the crystal lattice. It is an experimental observable (units Å²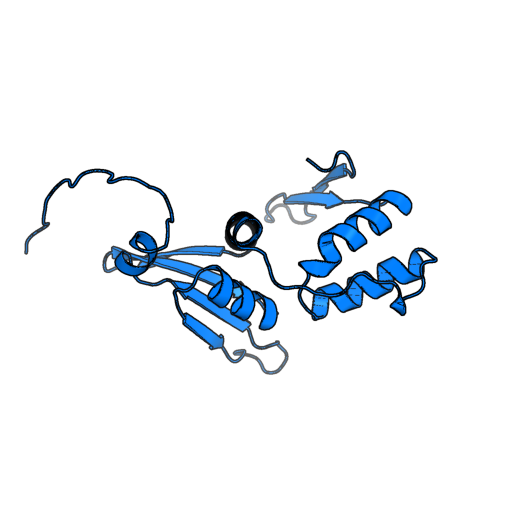), not a prediction; low values mean the atom is pinned down, high values mean it moves or is heterogeneous across the crystal.

Q: Which residues are buried vs exposed?
A: SASA measures how much of the protein is reachable by solvent. It is computed by rolling a water-sized probe over the atomic surface and summing the exposed area (Å²). Per-residue SASA distinguishes core (buried, low SASA) from surface (exposed, high SASA) residues; total SASA is a whole-molecule size measure.

Q: What do the diagnostic plots show?
A: Plot images: a contact map (which residues are close in 3D, as an N×N binary image), a Ramachandran scatter (backbone torsion angles, revealing secondary-structure composition at a glance), and — for AlphaFold structures — a PAE heatmap (pairwise prediction confidence).

Q: What known structures does this most resemble?
A: The Foldseek neighbor list gives the closest experimentally determined structures in the PDB, ranked by structural alignment. TM-score near 1 means near-identical fold; near 0.3 means only rough topology match. This is how one finds what a novel AlphaFold prediction most resembles in the solved-structure universe.

Q: Are the domains correctly placed relative to each other?
A: Predicted aligned error is AlphaFold's pairwise confidence. Unlike pLDDT (per-residue), PAE is per-residue-pair and captures whether two parts of the structure are correctly placed relative to each other. Units are ångströms of expected positional error.

Q: What do the rendered images show?
A: Structure images are PyMOL renders from six orthogonal camera directions. Cartoon representation draws helices as coils and strands as arrows; sticks shows the backbone as bonds; surface shows the solvent-excluded envelope. Rainbow coloring maps sequence position to hue (blue→red, N→C); chain coloring assigns a distinct color per polypeptide.

Q: What are the backbone torsion angles?
A: φ (phi) and ψ (psi) are the two rotatable backbone dihedrals per residue: φ is the C(i-1)–N–Cα–C torsion, ψ is the N–Cα–C–N(i+1) torsion, both in degrees on (−180°, 180°]. α-helical residues cluster near (−60°, −45°); β-strand residues near (−120°, +130°). A Ramachandran plot is simply a scatter of (φ, ψ) for every residue.